Protein AF-E0Z2I6-F1 (afdb_monomer_lite)

pLDDT: mean 88.24, std 6.22, range [61.72, 95.62]

Foldseek 3Di:
DDDLCN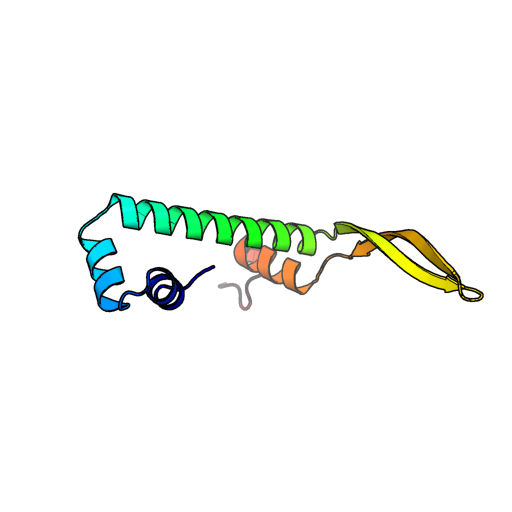VCVVVVHDSVVSVVCVVVPVVVVVVVVVVVVVVVVVVLVVLVCQQQWDKDWDWDWDQDPNDTDTDTDIDTRHHDPVSVLVVCCVPPVCPRPDDRDD

Radius of gyration: 22.09 Å; chains: 1; bounding box: 45×33×62 Å

Sequence (102 aa):
GATDKDLADFFAVTERTLNTWKKQHAEFLQALNAGKTLADAEVADRLYQRALGYTHAEDDIRVCDGVIVTTPTTKHYPPDTVACIFWLKNRRPDLWRDKPDP

Structure (mmCIF, N/CA/C/O backbone):
data_AF-E0Z2I6-F1
#
_entry.id   AF-E0Z2I6-F1
#
loop_
_atom_site.group_PDB
_atom_site.id
_atom_site.type_symbol
_atom_site.label_atom_id
_atom_site.label_alt_id
_atom_site.label_comp_id
_atom_site.label_asym_id
_atom_site.label_entity_id
_atom_site.label_seq_id
_atom_site.pdbx_PDB_ins_code
_atom_site.Cartn_x
_atom_site.Cartn_y
_atom_site.Cartn_z
_atom_site.occupancy
_atom_site.B_iso_or_equiv
_atom_site.auth_seq_id
_atom_site.auth_comp_id
_atom_site.auth_asym_id
_atom_site.auth_atom_id
_atom_site.pdbx_PDB_model_num
ATOM 1 N N . GLY A 1 1 ? -8.445 -3.265 3.621 1.00 61.72 1 GLY A N 1
ATOM 2 C CA . GLY A 1 1 ? -8.863 -2.168 2.726 1.00 61.72 1 GLY A CA 1
ATOM 3 C C . GLY A 1 1 ? -10.293 -1.701 2.955 1.00 61.72 1 GLY A C 1
ATOM 4 O O . GLY A 1 1 ? -10.493 -0.501 3.029 1.00 61.72 1 GLY A O 1
ATOM 5 N N . ALA A 1 2 ? -11.279 -2.597 3.071 1.00 75.69 2 ALA A N 1
ATOM 6 C CA . ALA A 1 2 ? -12.674 -2.197 3.281 1.00 75.69 2 ALA A CA 1
ATOM 7 C C . ALA A 1 2 ? -12.897 -1.531 4.653 1.00 75.69 2 ALA A C 1
ATOM 9 O O . ALA A 1 2 ? -12.398 -2.016 5.678 1.00 75.69 2 ALA A O 1
ATOM 10 N N . THR A 1 3 ? -13.643 -0.428 4.660 1.00 84.06 3 THR A N 1
ATOM 11 C CA . THR A 1 3 ? -14.118 0.220 5.883 1.00 84.06 3 THR A CA 1
ATOM 12 C C . THR A 1 3 ? -15.284 -0.560 6.484 1.00 84.06 3 THR A C 1
ATOM 14 O O . THR A 1 3 ? -15.877 -1.437 5.859 1.00 84.06 3 THR A O 1
ATOM 17 N N . ASP A 1 4 ? -15.639 -0.237 7.725 1.00 85.00 4 ASP A N 1
ATOM 18 C CA . ASP A 1 4 ? -16.774 -0.875 8.392 1.00 85.00 4 ASP A CA 1
ATOM 19 C C . ASP A 1 4 ? -18.107 -0.589 7.682 1.00 85.00 4 ASP A C 1
ATOM 21 O O . ASP A 1 4 ? -19.002 -1.431 7.706 1.00 85.00 4 ASP A O 1
ATOM 25 N N . LYS A 1 5 ? -18.202 0.557 7.001 1.00 87.19 5 LYS A N 1
ATOM 26 C CA . LYS A 1 5 ? -19.327 0.924 6.144 1.00 87.19 5 LYS A CA 1
ATOM 27 C C . LYS A 1 5 ? -19.388 0.062 4.887 1.00 87.19 5 LYS A C 1
ATOM 29 O O . LYS A 1 5 ? -20.426 -0.526 4.620 1.00 87.19 5 LYS A O 1
ATOM 34 N N . ASP A 1 6 ? -18.263 -0.096 4.189 1.00 87.50 6 ASP A N 1
ATOM 35 C CA . ASP A 1 6 ? -18.196 -0.942 2.987 1.00 87.50 6 ASP A CA 1
ATOM 36 C C . ASP A 1 6 ? -18.572 -2.395 3.307 1.00 87.50 6 ASP A C 1
ATOM 38 O O . ASP A 1 6 ? -19.246 -3.069 2.533 1.00 87.50 6 ASP A O 1
ATOM 42 N N . LEU A 1 7 ? -18.158 -2.879 4.482 1.00 87.44 7 LEU A N 1
ATOM 43 C CA . LEU A 1 7 ? -18.515 -4.210 4.963 1.00 87.44 7 LEU A CA 1
ATOM 44 C C . LEU A 1 7 ? -19.999 -4.308 5.325 1.00 87.44 7 LEU A C 1
ATOM 46 O O . LEU A 1 7 ? -20.628 -5.323 5.040 1.00 87.44 7 LEU A O 1
ATOM 50 N N . ALA A 1 8 ? -20.564 -3.276 5.951 1.00 91.12 8 ALA A N 1
ATOM 51 C CA . ALA A 1 8 ? -21.982 -3.242 6.287 1.00 91.12 8 ALA A CA 1
ATOM 52 C C . ALA A 1 8 ? -22.845 -3.273 5.016 1.00 91.12 8 ALA A C 1
ATOM 54 O O . ALA A 1 8 ? -23.753 -4.100 4.918 1.00 91.12 8 ALA A O 1
ATOM 55 N N . ASP A 1 9 ? -22.478 -2.473 4.014 1.00 92.88 9 ASP A N 1
ATOM 56 C CA . ASP A 1 9 ? -23.121 -2.455 2.701 1.00 92.88 9 ASP A CA 1
ATOM 57 C C . ASP A 1 9 ? -22.984 -3.814 1.989 1.00 92.88 9 ASP A C 1
ATOM 59 O O . ASP A 1 9 ? -23.972 -4.345 1.482 1.00 92.88 9 ASP A O 1
ATOM 63 N N . PHE A 1 10 ? -21.798 -4.436 2.022 1.00 91.19 10 PHE A N 1
ATOM 64 C CA . PHE A 1 10 ? -21.559 -5.765 1.443 1.00 91.19 10 PHE A CA 1
ATOM 65 C C . PHE A 1 10 ? -22.444 -6.856 2.061 1.00 91.19 10 PHE A C 1
ATOM 67 O O . PHE A 1 10 ? -23.003 -7.688 1.347 1.00 91.19 10 PHE A O 1
ATOM 74 N N . PHE A 1 11 ? -22.594 -6.850 3.386 1.00 90.88 11 PHE A N 1
ATOM 75 C CA . PHE A 1 11 ? -23.456 -7.800 4.091 1.00 90.88 11 PHE A CA 1
ATOM 76 C C . PHE A 1 11 ? -24.940 -7.397 4.075 1.00 90.88 11 PHE A C 1
ATOM 78 O O . PHE A 1 11 ? -25.756 -8.109 4.660 1.00 90.88 11 PHE A O 1
ATOM 85 N N . ALA A 1 12 ? -25.299 -6.283 3.423 1.00 94.44 12 ALA A N 1
ATOM 86 C CA . ALA A 1 12 ? -26.641 -5.702 3.419 1.00 94.44 12 ALA A CA 1
ATOM 87 C C . ALA A 1 12 ? -27.211 -5.484 4.837 1.00 94.44 12 ALA A C 1
ATOM 89 O O . ALA A 1 12 ? -28.400 -5.682 5.098 1.00 94.44 12 ALA A O 1
ATOM 90 N N . VAL A 1 13 ? -26.350 -5.076 5.772 1.00 94.62 13 VAL A N 1
ATOM 91 C CA . VAL A 1 13 ? -26.710 -4.758 7.158 1.00 94.62 13 VAL A CA 1
ATOM 92 C C . VAL A 1 13 ? -26.339 -3.322 7.498 1.00 94.62 13 VAL A C 1
ATOM 94 O O . VAL A 1 13 ? -25.558 -2.673 6.816 1.00 94.62 13 VAL A O 1
ATOM 97 N N . THR A 1 14 ? -26.874 -2.804 8.601 1.00 94.31 14 THR A N 1
ATOM 98 C CA . THR A 1 14 ? -26.449 -1.486 9.090 1.00 94.31 14 THR A CA 1
ATOM 99 C C . THR A 1 14 ? -25.063 -1.559 9.735 1.00 94.31 14 THR A C 1
ATOM 101 O O . THR A 1 14 ? -24.718 -2.567 10.360 1.00 94.31 14 THR A O 1
ATOM 104 N N . GLU A 1 15 ? -24.302 -0.460 9.704 1.00 92.31 15 GLU A N 1
ATOM 105 C CA . GLU A 1 15 ? -23.038 -0.341 10.454 1.00 92.31 15 GLU A CA 1
ATOM 106 C C . GLU A 1 15 ? -23.219 -0.666 11.944 1.00 92.31 15 GLU A C 1
ATOM 108 O O . GLU A 1 15 ? -22.349 -1.255 12.586 1.00 92.31 15 GLU A O 1
ATOM 113 N N . ARG A 1 16 ? -24.386 -0.329 12.510 1.00 93.81 16 ARG A N 1
ATOM 114 C CA . ARG A 1 16 ? -24.739 -0.671 13.891 1.00 93.81 16 ARG A CA 1
ATOM 115 C C . ARG A 1 16 ? -24.806 -2.184 14.094 1.00 93.81 16 ARG A C 1
ATOM 117 O O . ARG A 1 16 ? -24.269 -2.675 15.083 1.00 93.81 16 ARG A O 1
ATOM 124 N N . THR A 1 17 ? -25.438 -2.912 13.177 1.00 92.25 17 THR A N 1
ATOM 125 C CA . THR A 1 17 ? -25.510 -4.380 13.206 1.00 92.25 17 THR A CA 1
ATOM 126 C C . THR A 1 17 ? -24.114 -4.991 13.110 1.00 92.25 17 THR A C 1
ATOM 128 O O . THR A 1 17 ? -23.756 -5.827 13.937 1.00 92.25 17 THR A O 1
ATOM 131 N N . LEU A 1 18 ? -23.288 -4.506 12.181 1.00 92.06 18 LEU A N 1
ATOM 132 C CA . LEU A 1 18 ? -21.911 -4.970 12.015 1.00 92.06 18 LEU A CA 1
ATOM 133 C C . LEU A 1 18 ? -21.055 -4.720 13.271 1.00 92.06 18 LEU A C 1
ATOM 135 O O . LEU A 1 18 ? -20.305 -5.588 13.716 1.00 92.06 18 LEU A O 1
ATOM 139 N N . ASN A 1 19 ? -21.198 -3.551 13.897 1.00 91.44 19 ASN A N 1
ATOM 140 C CA . ASN A 1 19 ? -20.503 -3.228 15.144 1.00 91.44 19 ASN A CA 1
ATOM 141 C C . ASN A 1 19 ? -20.991 -4.066 16.332 1.00 91.44 19 ASN A C 1
ATOM 143 O O . ASN A 1 19 ? -20.199 -4.389 17.219 1.00 91.44 19 ASN A O 1
ATOM 147 N N . THR A 1 20 ? -22.265 -4.456 16.352 1.00 93.38 20 THR A N 1
ATOM 148 C CA . THR A 1 20 ? -22.783 -5.430 17.320 1.00 93.38 20 THR A CA 1
ATOM 149 C C . THR A 1 20 ? -22.141 -6.800 17.115 1.00 93.38 20 THR A C 1
ATOM 151 O O . THR A 1 20 ? -21.673 -7.387 18.090 1.00 93.38 20 THR A O 1
ATOM 154 N N . TRP A 1 21 ? -22.018 -7.277 15.870 1.00 93.44 21 TRP A N 1
ATOM 155 C CA . TRP A 1 21 ? -21.374 -8.563 15.575 1.00 93.44 21 TRP A CA 1
ATOM 156 C C . TRP A 1 21 ? -19.926 -8.612 16.056 1.00 93.44 21 TRP A C 1
ATOM 158 O O . TRP A 1 21 ? -19.529 -9.580 16.694 1.00 93.44 21 TRP A O 1
ATOM 168 N N . LYS A 1 22 ? -19.159 -7.537 15.853 1.00 90.50 22 LYS A N 1
ATOM 169 C CA . LYS A 1 22 ? -17.779 -7.431 16.361 1.00 90.50 22 LYS A CA 1
ATOM 170 C C . LYS A 1 22 ? -17.668 -7.564 17.877 1.00 90.50 22 LYS A C 1
ATOM 172 O O . LYS A 1 22 ? -16.669 -8.073 18.369 1.00 90.50 22 LYS A O 1
ATOM 177 N N . LYS A 1 23 ? -18.661 -7.065 18.618 1.00 91.19 23 LYS A N 1
ATOM 178 C CA . LYS A 1 23 ? -18.683 -7.135 20.087 1.00 91.19 23 LYS A CA 1
ATOM 179 C C . LYS A 1 23 ? -19.138 -8.502 20.589 1.00 91.19 23 LYS A C 1
ATOM 181 O O . LYS A 1 23 ? -18.673 -8.943 21.631 1.00 91.19 23 LYS A O 1
ATOM 186 N N . GLN A 1 24 ? -20.066 -9.138 19.877 1.00 93.19 24 GLN A N 1
ATOM 187 C CA . GLN A 1 24 ? -20.682 -10.401 20.288 1.00 93.19 24 GLN A CA 1
ATOM 188 C C . GLN A 1 24 ? -19.896 -11.634 19.828 1.00 93.19 24 GLN A C 1
ATOM 190 O O . GLN A 1 24 ? -19.965 -12.673 20.478 1.00 93.19 24 GLN A O 1
ATOM 195 N N . HIS A 1 25 ? -19.127 -11.523 18.742 1.00 91.88 25 HIS A N 1
ATOM 196 C CA . HIS A 1 25 ? -18.403 -12.635 18.133 1.00 91.88 25 HIS A CA 1
ATOM 197 C C . HIS A 1 25 ? -16.915 -12.296 17.999 1.00 91.88 25 HIS A C 1
ATOM 199 O O . HIS A 1 25 ? -16.486 -11.654 17.037 1.00 91.88 25 HIS A O 1
ATOM 205 N N . ALA A 1 26 ? -16.112 -12.756 18.962 1.00 89.75 26 ALA A N 1
ATOM 206 C CA . ALA A 1 26 ? -14.667 -12.520 18.973 1.00 89.75 26 ALA A CA 1
ATOM 207 C C . ALA A 1 26 ? -13.965 -13.087 17.723 1.00 89.75 26 ALA A C 1
ATOM 209 O O . ALA A 1 26 ? -13.085 -12.433 17.168 1.00 89.75 26 ALA A O 1
ATOM 210 N N . GLU A 1 27 ? -14.403 -14.249 17.229 1.00 90.31 27 GLU A N 1
ATOM 211 C CA . GLU A 1 27 ? -13.865 -14.876 16.011 1.00 90.31 27 GLU A CA 1
ATOM 212 C C . GLU A 1 27 ? -14.114 -14.024 14.757 1.00 90.31 27 GLU A C 1
ATOM 214 O O . GLU A 1 27 ? -13.232 -13.881 13.911 1.00 90.31 27 GLU A O 1
ATOM 219 N N . PHE A 1 28 ? -15.285 -13.383 14.659 1.00 87.94 28 PHE A N 1
ATOM 220 C CA . PHE A 1 28 ? -15.610 -12.482 13.550 1.00 87.94 28 PHE A CA 1
ATOM 221 C C . PHE A 1 28 ? -14.716 -11.237 13.557 1.00 87.94 28 PHE A C 1
ATOM 223 O O . PHE A 1 28 ? -14.187 -10.828 12.521 1.00 87.94 28 PHE A O 1
ATOM 230 N N . LEU A 1 29 ? -14.493 -10.653 14.739 1.00 8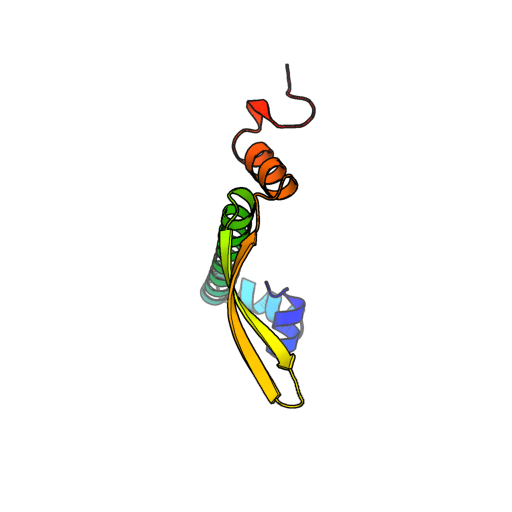7.38 29 LEU A N 1
ATOM 231 C CA . LEU A 1 29 ? -13.565 -9.536 14.903 1.00 87.38 29 LEU A CA 1
ATOM 232 C C . LEU A 1 29 ? -12.123 -9.944 14.563 1.00 87.38 29 LEU A C 1
ATOM 234 O O . LEU A 1 29 ? -11.411 -9.189 13.899 1.00 87.38 29 LEU A O 1
ATOM 238 N N . GLN A 1 30 ? -11.699 -11.137 14.985 1.00 88.06 30 GLN A N 1
ATOM 239 C CA . GLN A 1 30 ? -10.372 -11.666 14.687 1.00 88.06 30 GLN A CA 1
ATOM 240 C C . GLN A 1 30 ? -10.165 -11.850 13.180 1.00 88.06 30 GLN A C 1
ATOM 242 O O . GLN A 1 30 ? -9.154 -11.389 12.652 1.00 88.06 30 GLN A O 1
ATOM 247 N N . ALA A 1 31 ? -11.127 -12.457 12.480 1.00 87.50 31 ALA A N 1
ATOM 248 C CA . ALA A 1 31 ? -11.071 -12.636 11.031 1.00 87.50 31 ALA A CA 1
ATOM 249 C C . ALA A 1 31 ? -10.983 -11.290 10.289 1.00 87.50 31 ALA A C 1
ATOM 251 O O . ALA A 1 31 ? -10.171 -11.129 9.376 1.00 87.50 31 ALA A O 1
ATOM 252 N N . LEU A 1 32 ? -11.756 -10.289 10.726 1.00 86.44 32 LEU A N 1
ATOM 253 C CA . LEU A 1 32 ? -11.695 -8.934 10.171 1.00 86.44 32 LEU A CA 1
ATOM 254 C C . LEU A 1 32 ? -10.326 -8.280 10.360 1.00 86.44 32 LEU A C 1
ATOM 256 O O . LEU A 1 32 ? -9.781 -7.699 9.420 1.00 86.44 32 LEU A O 1
ATOM 260 N N . ASN A 1 33 ? -9.768 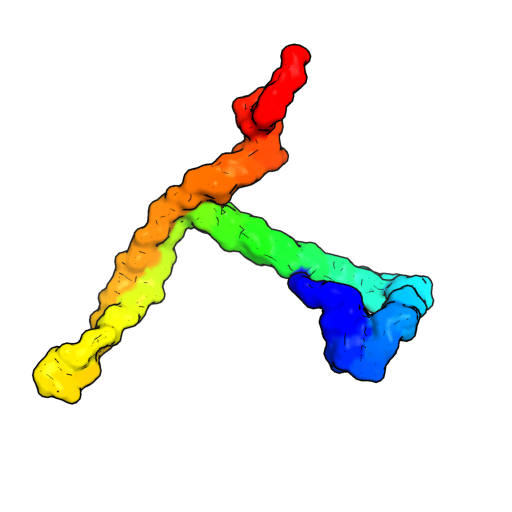-8.369 11.565 1.00 85.19 33 ASN A N 1
ATOM 261 C CA . ASN A 1 33 ? -8.459 -7.797 11.860 1.00 85.19 33 ASN A CA 1
ATOM 262 C C . ASN A 1 33 ? -7.353 -8.496 11.065 1.00 85.19 33 ASN A C 1
ATOM 264 O O . ASN A 1 33 ? -6.506 -7.812 10.502 1.00 85.19 33 ASN A O 1
ATOM 268 N N . ALA A 1 34 ? -7.407 -9.825 10.937 1.00 85.69 34 ALA A N 1
ATOM 269 C CA . ALA A 1 34 ? -6.465 -10.580 10.115 1.00 85.69 34 ALA A CA 1
ATOM 270 C C . ALA A 1 34 ? -6.493 -10.123 8.645 1.00 85.69 34 ALA A C 1
ATOM 272 O O . ALA A 1 34 ? -5.440 -9.883 8.054 1.00 85.69 34 ALA A O 1
ATOM 273 N N . GLY A 1 35 ? -7.686 -9.918 8.074 1.00 82.19 35 GLY A N 1
ATOM 274 C CA . GLY A 1 35 ? -7.830 -9.384 6.717 1.00 82.19 35 GLY A CA 1
ATOM 275 C C . GLY A 1 35 ? -7.282 -7.960 6.559 1.00 82.19 35 GLY A C 1
ATOM 276 O O . GLY A 1 35 ? -6.672 -7.643 5.538 1.00 82.19 35 GLY A O 1
ATOM 277 N N . LYS A 1 36 ? -7.451 -7.096 7.572 1.00 82.81 36 LYS A N 1
ATOM 278 C CA . LYS A 1 36 ? -6.862 -5.744 7.582 1.00 82.81 36 LYS A CA 1
ATOM 279 C C . LYS A 1 36 ? -5.334 -5.807 7.632 1.00 82.81 36 LYS A C 1
ATOM 281 O O . LYS A 1 36 ? -4.693 -5.200 6.784 1.00 82.81 36 LYS A O 1
ATOM 286 N N . THR A 1 37 ? -4.769 -6.612 8.532 1.00 84.25 37 THR A N 1
ATOM 287 C CA . THR A 1 37 ? -3.316 -6.808 8.643 1.00 84.25 37 THR A CA 1
ATOM 288 C C . THR A 1 37 ? -2.701 -7.334 7.350 1.00 84.25 37 THR A C 1
ATOM 290 O O . THR A 1 37 ? -1.643 -6.856 6.953 1.00 84.25 37 THR A O 1
ATOM 293 N N . LEU A 1 38 ? -3.355 -8.281 6.670 1.00 83.81 38 LEU A N 1
ATOM 294 C CA . LEU A 1 38 ? -2.870 -8.790 5.386 1.00 83.81 38 LEU A CA 1
ATOM 295 C C . LEU A 1 38 ? -2.845 -7.690 4.316 1.00 83.81 38 LEU A C 1
ATOM 297 O O . LEU A 1 38 ? -1.843 -7.534 3.624 1.00 83.81 38 LEU A O 1
ATOM 301 N N . ALA A 1 39 ? -3.920 -6.903 4.217 1.00 80.88 39 ALA A N 1
ATOM 302 C CA . ALA A 1 39 ? -3.987 -5.790 3.275 1.00 80.88 39 ALA A CA 1
ATOM 303 C C . ALA A 1 39 ? -2.912 -4.725 3.563 1.00 80.88 39 ALA A C 1
ATOM 305 O O . ALA A 1 39 ? -2.267 -4.234 2.639 1.00 80.88 39 ALA A O 1
ATOM 306 N N . ASP A 1 40 ? -2.686 -4.396 4.837 1.00 84.56 40 ASP A N 1
ATOM 307 C CA . ASP A 1 40 ? -1.648 -3.443 5.242 1.00 84.56 40 ASP A CA 1
ATOM 308 C C . ASP A 1 40 ? -0.241 -3.976 4.921 1.00 84.56 40 ASP A C 1
ATOM 310 O O . ASP A 1 40 ? 0.616 -3.229 4.444 1.00 84.56 40 ASP A O 1
ATOM 314 N N . ALA A 1 41 ? -0.005 -5.276 5.133 1.00 86.75 41 ALA A N 1
ATOM 315 C CA . ALA A 1 41 ? 1.257 -5.930 4.799 1.00 86.75 41 ALA A CA 1
ATOM 316 C C . ALA A 1 41 ? 1.536 -5.913 3.288 1.00 86.75 41 ALA A C 1
ATOM 318 O O . ALA A 1 41 ? 2.667 -5.652 2.883 1.00 86.75 41 ALA A O 1
ATOM 319 N N . GLU A 1 42 ? 0.517 -6.130 2.454 1.00 88.81 42 GLU A N 1
ATOM 320 C CA . GLU A 1 42 ? 0.661 -6.068 0.999 1.00 88.81 42 GLU A CA 1
ATOM 321 C C . GLU A 1 42 ? 1.009 -4.651 0.526 1.00 88.81 42 GLU A C 1
ATOM 323 O O . GLU A 1 42 ? 1.937 -4.471 -0.263 1.00 88.81 42 GLU A O 1
ATOM 328 N N . VAL A 1 43 ? 0.344 -3.622 1.060 1.00 88.06 43 VAL A N 1
ATOM 329 C CA . VAL A 1 43 ? 0.703 -2.225 0.761 1.00 88.06 43 VAL A CA 1
ATOM 330 C C . VAL A 1 43 ? 2.143 -1.926 1.184 1.00 88.06 43 VAL A C 1
ATOM 332 O O . VAL A 1 43 ? 2.879 -1.282 0.433 1.00 88.06 43 VAL A O 1
ATOM 335 N N . ALA A 1 44 ? 2.569 -2.410 2.353 1.00 87.81 44 ALA A N 1
ATOM 336 C CA . ALA A 1 44 ? 3.937 -2.232 2.827 1.00 87.81 44 ALA A CA 1
ATOM 337 C C . ALA A 1 44 ? 4.974 -2.908 1.909 1.00 87.81 44 ALA A C 1
ATOM 339 O O . ALA A 1 44 ? 6.009 -2.301 1.631 1.00 87.81 44 ALA A O 1
ATOM 340 N N . ASP A 1 45 ? 4.693 -4.111 1.395 1.00 90.94 45 ASP A N 1
ATOM 341 C CA . ASP A 1 45 ? 5.553 -4.808 0.428 1.00 90.94 45 ASP A CA 1
ATOM 342 C C . ASP A 1 45 ? 5.675 -4.034 -0.893 1.00 90.94 45 ASP A C 1
ATOM 344 O O . ASP A 1 45 ? 6.781 -3.771 -1.373 1.00 90.94 45 ASP A O 1
ATOM 348 N N . ARG A 1 46 ? 4.551 -3.566 -1.450 1.00 90.56 46 ARG A N 1
ATOM 349 C CA . ARG A 1 46 ? 4.564 -2.756 -2.681 1.00 90.56 46 ARG A CA 1
ATOM 350 C C . ARG A 1 46 ? 5.297 -1.432 -2.496 1.00 90.56 46 ARG A C 1
ATOM 352 O O . ARG A 1 46 ? 6.040 -1.010 -3.383 1.00 90.56 46 ARG A O 1
ATOM 359 N N . LEU A 1 47 ? 5.121 -0.780 -1.346 1.00 90.94 47 LEU A N 1
ATOM 360 C CA . LEU A 1 47 ? 5.845 0.446 -1.021 1.00 90.94 47 LEU A CA 1
ATOM 361 C C . LEU A 1 47 ? 7.352 0.187 -0.915 1.00 90.94 47 LEU A C 1
ATOM 363 O O . LEU A 1 47 ? 8.139 0.989 -1.412 1.00 90.94 47 LEU A O 1
ATOM 367 N N . TYR A 1 48 ? 7.753 -0.937 -0.317 1.00 89.62 48 TYR A N 1
ATOM 368 C CA . TYR A 1 48 ? 9.152 -1.345 -0.230 1.00 89.62 48 TYR A CA 1
ATOM 369 C C . TYR A 1 48 ? 9.761 -1.602 -1.616 1.00 89.62 48 TYR A C 1
ATOM 371 O O . TYR A 1 48 ? 10.815 -1.046 -1.924 1.00 89.62 48 TYR A O 1
ATOM 379 N N . GLN A 1 49 ? 9.070 -2.339 -2.492 1.00 92.38 49 GLN A N 1
ATOM 380 C CA . GLN A 1 49 ? 9.484 -2.526 -3.892 1.00 92.38 49 GLN A CA 1
ATOM 381 C C . GLN A 1 49 ? 9.655 -1.183 -4.611 1.00 92.38 49 GLN A C 1
ATOM 383 O O . GLN A 1 49 ? 10.637 -0.962 -5.312 1.00 92.38 49 GLN A O 1
ATOM 388 N N . ARG A 1 50 ? 8.733 -0.241 -4.395 1.00 93.12 50 ARG A N 1
ATOM 389 C CA . ARG A 1 50 ? 8.811 1.099 -4.984 1.00 93.12 50 ARG A CA 1
ATOM 390 C C . ARG A 1 50 ? 9.958 1.940 -4.407 1.00 93.12 50 ARG A C 1
ATOM 392 O O . ARG A 1 50 ? 10.571 2.700 -5.149 1.00 93.12 50 ARG A O 1
ATOM 399 N N . ALA A 1 51 ? 10.281 1.788 -3.123 1.00 91.88 51 ALA A N 1
ATOM 400 C CA . ALA A 1 51 ? 11.439 2.432 -2.502 1.00 91.88 51 ALA A CA 1
ATOM 401 C C . ALA A 1 51 ? 12.772 1.882 -3.043 1.00 91.88 51 ALA A C 1
ATOM 403 O O . ALA A 1 51 ? 13.732 2.630 -3.184 1.00 91.88 51 ALA A O 1
ATOM 404 N N . LEU A 1 52 ? 12.843 0.594 -3.385 1.00 92.19 52 LEU A N 1
ATOM 405 C CA . LEU A 1 52 ? 14.033 -0.001 -4.005 1.00 92.19 52 LEU A CA 1
ATOM 406 C C . LEU A 1 52 ? 14.127 0.226 -5.518 1.00 92.19 52 LEU A C 1
ATOM 408 O O . LEU A 1 52 ? 15.211 0.102 -6.087 1.00 92.19 52 LEU A O 1
ATOM 412 N N . GLY A 1 53 ? 13.005 0.540 -6.161 1.00 93.19 53 GLY A N 1
ATOM 413 C CA . GLY A 1 53 ? 12.852 0.387 -7.601 1.00 93.19 53 GLY A CA 1
ATOM 414 C C . GLY A 1 53 ? 12.558 -1.068 -7.972 1.00 93.19 53 GLY A C 1
ATOM 415 O O . GLY A 1 53 ? 12.944 -2.012 -7.280 1.00 93.19 53 GLY A O 1
ATOM 416 N N . TYR A 1 54 ? 11.831 -1.256 -9.066 1.00 92.38 54 TYR A N 1
ATOM 417 C CA . TYR A 1 54 ? 11.45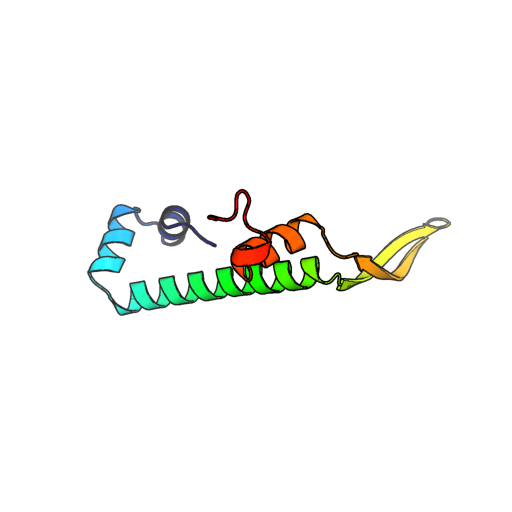1 -2.582 -9.540 1.00 92.38 54 TYR A CA 1
ATOM 418 C C . TYR A 1 54 ? 11.279 -2.597 -11.054 1.00 92.38 54 TYR A C 1
ATOM 420 O O . TYR A 1 54 ? 11.178 -1.562 -11.712 1.00 92.38 54 TYR A O 1
ATOM 428 N N . THR A 1 55 ? 11.219 -3.801 -11.604 1.00 93.19 55 THR A N 1
ATOM 429 C CA . THR A 1 55 ? 11.066 -4.027 -13.035 1.00 93.19 55 THR A CA 1
ATOM 430 C C . THR A 1 55 ? 9.830 -4.876 -13.281 1.00 93.19 55 THR A C 1
ATOM 432 O O . THR A 1 55 ? 9.583 -5.834 -12.549 1.00 93.19 55 THR A O 1
ATOM 435 N N . HIS A 1 56 ? 9.058 -4.538 -14.310 1.00 91.62 56 HIS A N 1
ATOM 436 C CA . HIS A 1 56 ? 7.871 -5.290 -14.698 1.00 91.62 56 HIS A CA 1
ATOM 437 C C . HIS A 1 56 ? 7.836 -5.510 -16.211 1.00 91.62 56 HIS A C 1
ATOM 439 O O . HIS A 1 56 ? 8.264 -4.646 -16.979 1.00 91.62 56 HIS A O 1
ATOM 445 N N . ALA A 1 57 ? 7.353 -6.681 -16.627 1.00 92.19 57 ALA A N 1
ATOM 446 C CA . ALA A 1 57 ? 7.102 -6.965 -18.032 1.00 92.19 57 ALA A CA 1
ATOM 447 C C . ALA A 1 57 ? 5.870 -6.169 -18.480 1.00 92.19 57 ALA A C 1
ATOM 449 O O . ALA A 1 57 ? 4.827 -6.234 -17.839 1.00 92.19 57 ALA A O 1
ATOM 450 N N . GLU A 1 58 ? 5.999 -5.404 -19.554 1.00 91.31 58 GLU A N 1
ATOM 451 C CA . GLU A 1 58 ? 4.921 -4.613 -20.141 1.00 91.31 58 GLU A CA 1
ATOM 452 C C . GLU A 1 58 ? 4.881 -4.903 -21.641 1.00 91.31 58 GLU A C 1
ATOM 454 O O . GLU A 1 58 ? 5.908 -4.869 -22.324 1.00 91.31 58 GLU A O 1
ATOM 459 N N . ASP A 1 59 ? 3.695 -5.193 -22.159 1.00 90.88 59 ASP A N 1
ATOM 460 C CA . ASP A 1 59 ? 3.490 -5.376 -23.588 1.00 90.88 59 ASP A CA 1
ATOM 461 C C . ASP A 1 59 ? 3.252 -4.019 -24.248 1.00 90.88 59 ASP A C 1
ATOM 463 O O . ASP A 1 59 ? 2.295 -3.304 -23.947 1.00 90.88 59 ASP A O 1
ATOM 467 N N . ASP A 1 60 ? 4.131 -3.670 -25.177 1.00 87.19 60 ASP A N 1
ATOM 468 C CA . ASP A 1 60 ? 4.038 -2.457 -25.970 1.00 87.19 60 ASP A CA 1
ATOM 469 C C . ASP A 1 60 ? 3.225 -2.758 -27.233 1.00 87.19 60 ASP A C 1
ATOM 471 O O . ASP A 1 60 ? 3.695 -3.429 -28.159 1.00 87.19 60 ASP A O 1
ATOM 475 N N . ILE A 1 61 ? 1.961 -2.330 -27.224 1.00 89.38 61 ILE A N 1
ATOM 476 C CA . ILE A 1 61 ? 0.997 -2.585 -28.295 1.00 89.38 61 ILE A CA 1
ATOM 477 C C . ILE A 1 61 ? 0.992 -1.384 -29.241 1.00 89.38 61 ILE A C 1
ATOM 479 O O . ILE A 1 61 ? 0.546 -0.293 -28.881 1.00 89.38 61 ILE A O 1
ATOM 483 N N . ARG A 1 62 ? 1.454 -1.590 -30.477 1.00 88.94 62 ARG A N 1
ATOM 484 C CA . ARG A 1 62 ? 1.464 -0.570 -31.536 1.00 88.94 62 ARG A CA 1
ATOM 485 C C . ARG A 1 62 ? 0.714 -1.056 -32.768 1.00 88.94 62 ARG A C 1
ATOM 487 O O . ARG A 1 62 ? 0.659 -2.251 -33.034 1.00 88.94 62 ARG A O 1
ATOM 494 N N . VAL A 1 63 ? 0.162 -0.126 -33.544 1.00 89.00 63 VAL A N 1
ATOM 495 C CA . VAL A 1 63 ? -0.368 -0.425 -34.880 1.00 89.00 63 VAL A CA 1
ATOM 496 C C . VAL A 1 63 ? 0.673 -0.008 -35.910 1.00 89.00 63 VAL A C 1
ATOM 498 O O . VAL A 1 63 ? 0.978 1.178 -36.028 1.00 89.00 63 VAL A O 1
ATOM 501 N N . CYS A 1 64 ? 1.199 -0.977 -36.652 1.00 82.94 64 CYS A N 1
ATOM 502 C CA . CYS A 1 64 ? 2.123 -0.762 -37.762 1.00 82.94 64 CYS A CA 1
ATOM 503 C C . CYS A 1 64 ? 1.459 -1.291 -39.034 1.00 82.94 64 CYS A C 1
ATOM 505 O O . CYS A 1 64 ? 1.072 -2.456 -39.080 1.00 82.94 64 CYS A O 1
ATOM 507 N N . ASP A 1 65 ? 1.272 -0.433 -40.039 1.00 85.25 65 ASP A N 1
ATOM 508 C CA . ASP A 1 65 ? 0.661 -0.791 -41.330 1.00 85.25 65 ASP A CA 1
ATOM 509 C C . ASP A 1 65 ? -0.695 -1.518 -41.218 1.00 85.25 65 ASP A C 1
ATOM 511 O O . ASP A 1 65 ? -1.006 -2.445 -41.961 1.00 85.25 65 ASP A O 1
ATOM 515 N N . GLY A 1 66 ? -1.524 -1.098 -40.255 1.00 86.88 66 GLY A N 1
ATOM 516 C CA . GLY A 1 66 ? -2.848 -1.682 -40.014 1.00 86.88 66 GLY A CA 1
ATOM 517 C C . GLY A 1 66 ? -2.838 -3.010 -39.247 1.00 86.88 66 GLY A C 1
ATOM 518 O O . GLY A 1 66 ? -3.907 -3.559 -38.985 1.00 86.88 66 GLY A O 1
ATOM 519 N N . VAL A 1 67 ? -1.666 -3.504 -38.839 1.00 85.19 67 VAL A N 1
ATOM 520 C CA . VAL A 1 67 ? -1.507 -4.715 -38.024 1.00 85.19 67 VAL A CA 1
ATOM 521 C C . VAL A 1 67 ? -1.167 -4.335 -36.584 1.00 85.19 67 VAL A C 1
ATOM 523 O O . VAL A 1 67 ? -0.316 -3.480 -36.336 1.00 85.19 67 VAL A O 1
ATOM 526 N N . ILE A 1 68 ? -1.830 -4.981 -35.621 1.00 88.69 68 ILE A N 1
ATOM 527 C CA . ILE A 1 68 ? -1.490 -4.859 -34.200 1.00 88.69 68 ILE A CA 1
ATOM 528 C C . ILE A 1 68 ? -0.218 -5.673 -33.945 1.00 88.69 68 ILE A C 1
ATOM 530 O O . ILE A 1 68 ? -0.212 -6.892 -34.105 1.00 88.69 68 ILE A O 1
ATOM 534 N N . VAL A 1 69 ? 0.851 -4.990 -33.547 1.00 89.50 69 VAL A N 1
ATOM 535 C CA . VAL A 1 69 ? 2.132 -5.578 -33.159 1.00 89.50 69 VAL A CA 1
ATOM 536 C C . VAL A 1 69 ? 2.285 -5.436 -31.650 1.00 89.50 69 VAL A C 1
ATOM 538 O O . VAL A 1 69 ? 2.327 -4.324 -31.123 1.00 89.50 69 VAL A O 1
ATOM 541 N N . THR A 1 70 ? 2.393 -6.571 -30.962 1.00 91.38 70 THR A N 1
ATOM 542 C CA . THR A 1 70 ? 2.692 -6.638 -29.529 1.00 91.38 70 THR A CA 1
ATOM 543 C C . THR A 1 70 ? 4.168 -6.959 -29.348 1.00 91.38 70 THR A C 1
ATOM 545 O O . THR A 1 70 ? 4.629 -8.016 -29.779 1.00 91.38 70 THR A O 1
ATOM 548 N N . THR A 1 71 ? 4.915 -6.049 -28.725 1.00 89.75 71 THR A N 1
ATOM 549 C CA . THR A 1 71 ? 6.334 -6.256 -28.408 1.00 89.75 71 THR A CA 1
ATOM 550 C C . THR A 1 71 ? 6.491 -6.434 -26.898 1.00 89.75 71 THR A C 1
ATOM 552 O O . THR A 1 71 ? 6.176 -5.497 -26.165 1.00 89.75 71 THR A O 1
ATOM 555 N N . PRO A 1 72 ? 6.991 -7.586 -26.412 1.00 90.38 72 PRO A N 1
ATOM 556 C CA . PRO A 1 72 ? 7.303 -7.750 -24.998 1.00 90.38 72 PRO A CA 1
ATOM 557 C C . PRO A 1 72 ? 8.430 -6.795 -24.613 1.00 90.38 72 PRO A C 1
ATOM 559 O O . PRO A 1 72 ? 9.528 -6.856 -25.173 1.00 90.38 72 PRO A O 1
ATOM 562 N N . THR A 1 73 ? 8.172 -5.907 -23.661 1.00 92.12 73 THR A N 1
ATOM 563 C CA . THR A 1 73 ? 9.175 -4.984 -23.132 1.00 92.12 73 THR A CA 1
ATOM 564 C C . THR A 1 73 ? 9.321 -5.150 -21.630 1.00 92.12 73 THR A C 1
ATOM 566 O O . THR A 1 73 ? 8.458 -5.682 -20.935 1.00 92.12 73 THR A O 1
ATOM 569 N N . THR A 1 74 ? 10.460 -4.702 -21.119 1.00 93.56 74 THR A N 1
ATOM 570 C CA . THR A 1 74 ? 10.767 -4.744 -19.695 1.00 93.56 74 THR A CA 1
ATOM 571 C C . THR A 1 74 ? 10.918 -3.313 -19.213 1.00 93.56 74 THR A C 1
ATOM 573 O O . THR A 1 74 ? 11.875 -2.626 -19.575 1.00 93.56 74 THR A O 1
ATOM 576 N N . LYS A 1 75 ? 9.968 -2.854 -18.402 1.00 93.25 75 LYS A N 1
ATOM 577 C CA . LYS A 1 75 ? 9.936 -1.487 -17.893 1.00 93.25 75 LYS A CA 1
ATOM 578 C C . LYS A 1 75 ? 10.551 -1.417 -16.512 1.00 93.25 75 LYS A C 1
ATOM 580 O O . LYS A 1 75 ? 10.114 -2.098 -15.586 1.00 93.25 75 LYS A O 1
ATOM 585 N N . HIS A 1 76 ? 11.565 -0.573 -16.389 1.00 92.44 76 HIS A N 1
ATOM 586 C CA . HIS A 1 76 ? 12.232 -0.297 -15.129 1.00 92.44 76 HIS A CA 1
ATOM 587 C C . HIS A 1 76 ? 11.625 0.946 -14.472 1.00 92.44 76 HIS A C 1
ATOM 589 O O . HIS A 1 76 ? 11.608 2.029 -15.060 1.00 92.44 76 HIS A O 1
ATOM 595 N N . TYR A 1 77 ? 11.163 0.785 -13.237 1.00 91.56 77 TYR A N 1
ATOM 596 C CA . TYR A 1 77 ? 10.692 1.854 -12.372 1.00 91.56 77 TYR A CA 1
ATOM 597 C C . TYR A 1 77 ? 11.797 2.161 -11.356 1.00 91.56 77 TYR A C 1
ATOM 599 O O . TYR A 1 77 ? 12.077 1.316 -10.502 1.00 91.56 77 TYR A O 1
ATOM 607 N N . PRO A 1 78 ? 12.454 3.333 -11.435 1.00 93.88 78 PRO A N 1
ATOM 608 C CA . PRO A 1 78 ? 13.503 3.684 -10.488 1.00 93.88 78 PRO A CA 1
ATOM 609 C C . PRO A 1 78 ? 12.938 3.859 -9.066 1.00 93.88 78 PRO A C 1
ATOM 611 O O . PRO A 1 78 ? 11.728 4.049 -8.908 1.00 93.88 78 PRO A O 1
ATOM 614 N N . PRO A 1 79 ? 13.809 3.839 -8.040 1.00 94.88 79 PRO A N 1
ATOM 615 C CA . PRO A 1 79 ? 13.444 4.179 -6.669 1.00 94.88 79 PRO A CA 1
ATOM 616 C C . PRO A 1 79 ? 12.607 5.458 -6.571 1.00 94.88 79 PRO A C 1
ATOM 618 O O . PRO A 1 79 ? 12.985 6.509 -7.094 1.00 94.88 79 PRO A O 1
ATOM 621 N N . ASP A 1 80 ? 11.492 5.384 -5.851 1.00 95.62 80 ASP A N 1
ATOM 622 C CA . ASP A 1 80 ? 10.667 6.544 -5.530 1.00 95.62 80 ASP A CA 1
ATOM 623 C C . ASP A 1 80 ? 11.189 7.230 -4.264 1.00 95.62 80 ASP A C 1
ATOM 625 O O . ASP A 1 80 ? 11.212 6.654 -3.173 1.00 95.62 80 ASP A O 1
ATOM 629 N N . THR A 1 81 ? 11.603 8.489 -4.400 1.00 91.62 81 THR A N 1
ATOM 630 C CA . THR A 1 81 ? 12.212 9.253 -3.305 1.00 91.62 81 THR A CA 1
ATOM 631 C C . THR A 1 81 ? 11.261 9.463 -2.130 1.00 91.62 81 THR A C 1
ATOM 633 O O . THR A 1 81 ? 11.705 9.456 -0.983 1.00 91.62 81 THR A O 1
ATOM 636 N N . VAL A 1 82 ? 9.956 9.595 -2.375 1.00 92.94 82 VAL A N 1
ATOM 637 C CA . VAL A 1 82 ? 8.949 9.775 -1.322 1.00 92.94 82 VAL A CA 1
ATOM 638 C C . VAL A 1 82 ? 8.748 8.472 -0.549 1.00 92.94 82 VAL A C 1
ATOM 640 O O . VAL A 1 82 ? 8.726 8.496 0.683 1.00 92.94 82 VAL A O 1
ATOM 643 N N . ALA A 1 83 ? 8.685 7.329 -1.238 1.00 90.88 83 ALA A N 1
ATOM 644 C CA . ALA A 1 83 ? 8.640 6.012 -0.604 1.00 90.88 83 ALA A CA 1
ATOM 645 C C . ALA A 1 83 ? 9.874 5.772 0.285 1.00 90.88 83 ALA A C 1
ATOM 647 O O . ALA A 1 83 ? 9.731 5.339 1.432 1.00 90.88 83 ALA A O 1
ATOM 648 N N . CYS A 1 84 ? 11.069 6.138 -0.193 1.00 91.25 84 CYS A N 1
ATOM 649 C CA . CYS A 1 84 ? 12.301 6.096 0.599 1.00 91.25 84 CYS A CA 1
ATOM 650 C C . CYS A 1 84 ? 12.220 6.979 1.851 1.00 91.25 84 CYS A C 1
ATOM 652 O O . CYS A 1 84 ? 12.544 6.519 2.945 1.00 91.25 84 CYS A O 1
ATOM 654 N N . ILE A 1 85 ? 11.760 8.229 1.714 1.00 91.75 85 ILE A N 1
ATOM 655 C CA . ILE A 1 85 ? 11.622 9.169 2.839 1.00 91.75 85 ILE A CA 1
ATOM 65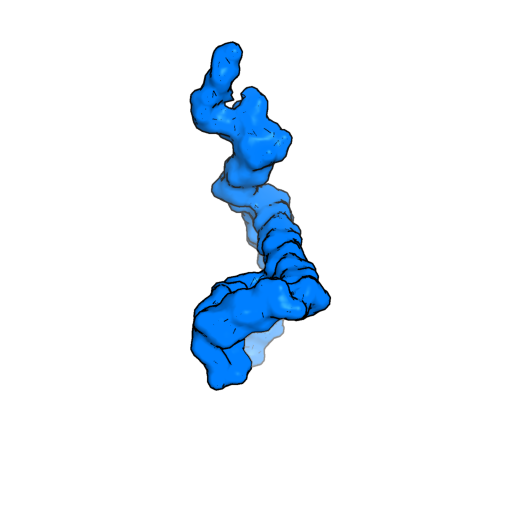6 C C . ILE A 1 85 ? 10.675 8.609 3.903 1.00 91.75 85 ILE A C 1
ATOM 658 O O . ILE A 1 85 ? 11.030 8.595 5.081 1.00 91.75 85 ILE A O 1
ATOM 662 N N . PHE A 1 86 ? 9.492 8.120 3.515 1.00 88.44 86 PHE A N 1
ATOM 663 C CA . PHE A 1 86 ? 8.541 7.530 4.461 1.00 88.44 86 PHE A CA 1
ATOM 664 C C . PHE A 1 86 ? 9.115 6.297 5.160 1.00 88.44 86 PHE A C 1
ATOM 666 O O . PHE A 1 86 ? 8.995 6.164 6.380 1.00 88.44 86 PHE A O 1
ATOM 673 N N . TRP A 1 87 ? 9.777 5.415 4.410 1.00 89.56 87 TRP A N 1
ATOM 674 C CA . TRP A 1 87 ? 10.411 4.227 4.972 1.00 89.56 87 TRP A CA 1
ATOM 675 C C . TRP A 1 87 ? 11.471 4.587 6.019 1.00 89.56 87 TRP A C 1
ATOM 677 O O . TRP A 1 87 ? 11.455 4.064 7.137 1.00 89.56 87 TRP A O 1
ATOM 687 N N . LEU A 1 88 ? 12.364 5.519 5.683 1.00 91.00 88 LEU A N 1
ATOM 688 C CA . LEU A 1 88 ? 13.464 5.939 6.546 1.00 91.00 88 LEU A CA 1
ATOM 689 C C . LEU A 1 88 ? 12.969 6.699 7.779 1.00 91.00 88 LEU A C 1
ATOM 691 O O . LEU A 1 88 ? 13.420 6.401 8.881 1.00 91.00 88 LEU A O 1
ATOM 695 N N . LYS A 1 89 ? 11.979 7.588 7.635 1.00 89.81 89 LYS A N 1
ATOM 696 C CA . LYS A 1 89 ? 11.340 8.276 8.772 1.00 89.81 89 LYS A CA 1
ATOM 697 C C . LYS A 1 89 ? 10.701 7.306 9.766 1.00 89.81 89 LYS A C 1
ATOM 699 O O . LYS A 1 89 ? 10.753 7.556 10.968 1.00 89.81 89 LYS A O 1
ATOM 704 N N . ASN A 1 90 ? 10.136 6.199 9.286 1.00 86.38 90 ASN A N 1
ATOM 705 C CA . ASN A 1 90 ? 9.488 5.203 10.140 1.00 86.38 90 ASN A CA 1
ATOM 706 C C . ASN A 1 90 ? 10.481 4.219 10.782 1.00 86.38 90 ASN A C 1
ATOM 708 O O . ASN A 1 90 ? 10.287 3.818 11.926 1.00 86.38 90 ASN A O 1
ATOM 712 N N . ARG A 1 91 ? 11.536 3.808 10.063 1.00 87.94 91 ARG A N 1
ATOM 713 C CA . ARG A 1 91 ? 12.506 2.794 10.531 1.00 87.94 91 ARG A CA 1
ATOM 714 C C . ARG A 1 91 ? 13.729 3.373 11.236 1.00 87.94 91 ARG A C 1
ATOM 716 O O . ARG A 1 91 ? 14.303 2.696 12.083 1.00 87.94 91 ARG A O 1
ATOM 723 N N . ARG A 1 92 ? 14.146 4.580 10.859 1.00 86.50 92 ARG A N 1
ATOM 724 C CA . ARG A 1 92 ? 15.294 5.316 11.410 1.00 86.50 92 ARG A CA 1
ATOM 725 C C . ARG A 1 92 ? 14.894 6.755 11.759 1.00 86.50 92 ARG A C 1
ATOM 727 O O . ARG A 1 92 ? 15.468 7.707 11.221 1.00 86.50 92 ARG A O 1
ATOM 734 N N . PRO A 1 93 ? 13.888 6.938 12.639 1.00 88.50 93 PRO A N 1
ATOM 735 C CA . PRO A 1 93 ? 13.454 8.272 13.045 1.00 88.50 93 PRO A CA 1
ATOM 736 C C . PRO A 1 93 ? 14.581 9.074 13.710 1.00 88.50 93 PRO A C 1
ATOM 738 O O . PRO A 1 93 ? 14.572 10.293 13.611 1.00 88.50 93 PRO A O 1
ATOM 741 N N . ASP A 1 94 ? 15.561 8.397 14.315 1.00 87.19 94 ASP A N 1
ATOM 742 C CA . ASP A 1 94 ? 16.778 8.972 14.899 1.00 87.19 94 ASP A CA 1
ATOM 743 C C . ASP A 1 94 ? 17.598 9.809 13.906 1.00 87.19 94 ASP A C 1
ATOM 745 O O . ASP A 1 94 ? 18.210 10.798 14.292 1.00 87.19 94 ASP A O 1
ATOM 749 N N . LEU A 1 95 ? 17.596 9.430 12.625 1.00 85.56 95 LEU A N 1
ATOM 750 C CA . LEU A 1 95 ? 18.386 10.098 11.588 1.00 85.56 95 LEU A CA 1
ATOM 751 C C . LEU A 1 95 ? 17.534 10.903 10.599 1.00 85.56 95 LEU A C 1
ATOM 753 O O . LEU A 1 95 ? 18.046 11.825 9.971 1.00 85.56 95 LEU A O 1
ATOM 757 N N . TRP A 1 96 ? 16.262 10.533 10.417 1.00 86.62 96 TRP A N 1
ATOM 758 C CA . TRP A 1 96 ? 15.455 11.004 9.283 1.00 86.62 96 TRP A CA 1
ATOM 759 C C . TRP A 1 96 ? 14.178 11.753 9.669 1.00 86.62 96 TRP A C 1
ATOM 761 O O . TRP A 1 96 ? 13.524 12.309 8.783 1.00 86.62 96 TRP A O 1
ATOM 771 N N . ARG A 1 97 ? 13.777 11.768 10.950 1.00 86.50 97 ARG A N 1
ATOM 772 C CA . ARG A 1 97 ? 12.599 12.533 11.389 1.00 86.50 97 ARG A CA 1
ATOM 773 C C . ARG A 1 97 ? 12.868 14.032 11.237 1.00 86.50 97 ARG A C 1
ATOM 775 O O . ARG A 1 97 ? 13.960 14.513 11.526 1.00 86.50 97 ARG A O 1
ATOM 782 N N . ASP A 1 98 ? 11.852 14.779 10.808 1.00 79.69 98 ASP A N 1
ATOM 783 C CA . ASP A 1 98 ? 11.949 16.239 10.785 1.00 79.69 98 ASP A CA 1
ATOM 784 C C . ASP A 1 98 ? 12.024 16.748 12.229 1.00 79.69 98 ASP A C 1
ATOM 786 O O . ASP A 1 98 ? 11.147 16.420 13.028 1.00 79.69 98 ASP A O 1
ATOM 790 N N . LYS A 1 99 ? 13.042 17.561 12.541 1.00 74.31 99 LYS A N 1
ATOM 791 C CA . LYS A 1 99 ? 13.373 18.013 13.906 1.00 74.31 99 LYS A CA 1
ATOM 792 C C . LYS A 1 99 ? 13.716 16.830 14.830 1.00 74.31 99 LYS A C 1
ATOM 794 O O . LYS A 1 99 ? 12.892 16.461 15.666 1.00 74.31 99 LYS A O 1
ATOM 799 N N . PRO A 1 100 ? 14.902 16.215 14.673 1.00 63.38 100 PRO A N 1
ATOM 800 C CA . PRO A 1 100 ? 15.388 15.276 15.678 1.00 63.38 100 PRO A CA 1
ATOM 801 C C . PRO A 1 100 ? 15.422 15.989 17.040 1.00 63.38 100 PRO A C 1
ATOM 803 O O . PRO A 1 100 ? 15.893 17.128 17.116 1.00 63.38 100 PRO A O 1
ATOM 806 N N . ASP A 1 101 ? 14.862 15.361 18.081 1.00 65.56 101 ASP A N 1
ATOM 807 C CA . ASP A 1 101 ? 15.050 15.846 19.452 1.00 65.56 101 ASP A CA 1
ATOM 808 C C . ASP A 1 101 ? 16.564 15.860 19.747 1.00 65.56 101 ASP A C 1
ATOM 810 O O . ASP A 1 101 ? 17.258 14.934 19.310 1.00 65.56 101 ASP A O 1
ATOM 814 N N . PRO A 1 102 ? 17.085 16.918 20.395 1.00 65.69 102 PRO A N 1
ATOM 815 C CA . PRO A 1 102 ? 18.509 17.049 20.688 1.00 65.69 102 PRO A CA 1
ATOM 816 C C . PRO A 1 102 ? 19.044 15.950 21.614 1.00 65.69 102 PRO A C 1
ATOM 818 O O . PRO A 1 102 ? 18.272 15.430 22.453 1.00 65.69 102 PRO A O 1
#

Organism: Bordetella bronchiseptica (NCBI:txid518)

Secondary structure (DSSP, 8-state):
---HHHHHHHTTS-HHHHHHHHHH-HHHHHHHHHHHHHHHHHHHHHHHHHHH-EEEEEE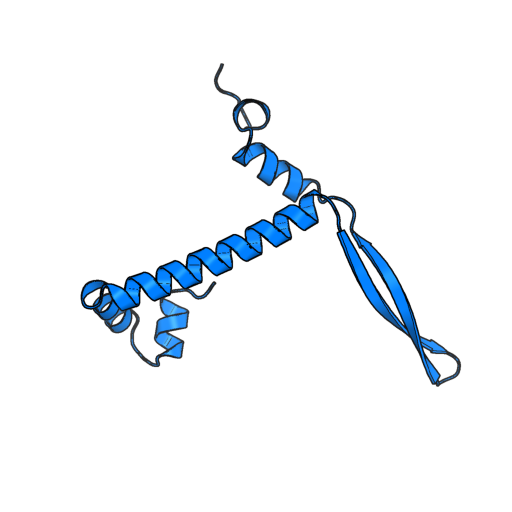EEEEETTEEEEEEEEEEEPPPHHHHHHHHHHH-HHHHSSS---